Protein AF-A0A0Q8X5K1-F1 (afdb_monomer)

pLDDT: mean 83.52, std 14.46, range [39.22, 96.75]

Sequence (114 aa):
MLTSGLVSSWRDRLVAGIVVALFLVPAVILLAGPKPSRFGFQMYSGYGMVSASWEDRSGGRHEVELTDHVANDRAEVDWTETLPEQLCPRFPDAVEVQVRRTQPGTDQVRTVSC

Radius of gyration: 27.2 Å; Cα contacts (8 Å, |Δi|>4): 136; chains: 1; bounding box: 58×25×76 Å

Secondary structure (DSSP, 8-state):
---TTS--SHHHHHHHHHHHHHHHHHHHHHHHSPPPP--TTTS-SSS-EEEEEEEETTS-EEEE-GGGT-S---TTS-GGGTHHHHHGGG-TTEEEEEEEEEETTEEEEEEEE-

Mean predicted aligned error: 13.65 Å

Structure (mmCIF, N/CA/C/O backbone):
data_AF-A0A0Q8X5K1-F1
#
_entry.id   AF-A0A0Q8X5K1-F1
#
loop_
_atom_site.group_PDB
_atom_site.id
_atom_site.type_symbol
_atom_site.label_atom_id
_atom_site.label_alt_id
_atom_site.label_comp_id
_atom_site.label_asym_id
_atom_site.label_entity_id
_atom_site.label_seq_id
_atom_site.pdbx_PDB_ins_code
_atom_site.Cartn_x
_atom_site.Cartn_y
_atom_site.Cartn_z
_atom_site.occupancy
_atom_site.B_iso_or_equiv
_atom_site.auth_seq_id
_atom_site.auth_comp_id
_atom_site.auth_asym_id
_atom_site.auth_atom_id
_atom_site.pdbx_PDB_model_num
ATOM 1 N N . MET A 1 1 ? 42.494 -12.650 -37.383 1.00 39.22 1 MET A N 1
ATOM 2 C CA . MET A 1 1 ? 42.369 -11.645 -38.460 1.00 39.22 1 MET A CA 1
ATOM 3 C C . MET A 1 1 ? 40.885 -11.430 -38.704 1.00 39.22 1 MET A C 1
ATOM 5 O O . MET A 1 1 ? 40.233 -12.327 -39.216 1.00 39.22 1 MET A O 1
ATOM 9 N N . LEU A 1 2 ? 40.332 -10.320 -38.208 1.00 46.34 2 LEU A N 1
ATOM 10 C CA . LEU A 1 2 ? 38.917 -9.974 -38.374 1.00 46.34 2 LEU A CA 1
ATOM 11 C C . LEU A 1 2 ? 38.666 -9.640 -39.849 1.00 46.34 2 LEU A C 1
ATOM 13 O O . LEU A 1 2 ? 39.272 -8.722 -40.392 1.00 46.34 2 LEU A O 1
ATOM 17 N N . THR A 1 3 ? 37.823 -10.434 -40.501 1.00 47.91 3 THR A N 1
ATOM 18 C CA . THR A 1 3 ? 37.475 -10.345 -41.922 1.00 47.91 3 THR A CA 1
ATOM 19 C C . THR A 1 3 ? 36.810 -9.010 -42.256 1.00 47.91 3 THR A C 1
ATOM 21 O O . THR A 1 3 ? 35.640 -8.779 -41.950 1.00 47.91 3 THR A O 1
ATOM 24 N N . SER A 1 4 ? 37.563 -8.140 -42.926 1.00 55.53 4 SER A N 1
ATOM 25 C CA . SER A 1 4 ? 37.147 -6.854 -43.496 1.00 55.53 4 SER A CA 1
ATOM 26 C C . SER A 1 4 ? 36.242 -7.030 -44.728 1.00 55.53 4 SER A C 1
ATOM 28 O O . SER A 1 4 ? 36.606 -6.633 -45.829 1.00 55.53 4 SER A O 1
ATOM 30 N N . GLY A 1 5 ? 35.078 -7.670 -44.572 1.00 55.25 5 GLY A N 1
ATOM 31 C CA . GLY A 1 5 ? 34.185 -7.983 -45.701 1.00 55.25 5 GLY A CA 1
ATOM 32 C C . GLY A 1 5 ? 32.684 -7.907 -45.414 1.00 55.25 5 GLY A C 1
ATOM 33 O O . GLY A 1 5 ? 31.892 -8.301 -46.260 1.00 55.25 5 GLY A O 1
ATOM 34 N N . LEU A 1 6 ? 32.269 -7.423 -44.242 1.00 57.03 6 LEU A N 1
ATOM 35 C CA . LEU A 1 6 ? 30.884 -7.568 -43.768 1.00 57.03 6 LEU A CA 1
ATOM 36 C C . LEU A 1 6 ? 29.890 -6.505 -44.271 1.00 57.03 6 LEU A C 1
ATOM 38 O O . LEU A 1 6 ? 28.710 -6.599 -43.957 1.00 57.03 6 LEU A O 1
ATOM 42 N N . VAL A 1 7 ? 30.328 -5.500 -45.043 1.00 59.19 7 VAL A N 1
ATOM 43 C CA . VAL A 1 7 ? 29.453 -4.395 -45.484 1.00 59.19 7 VAL A CA 1
ATOM 44 C C . VAL A 1 7 ? 29.781 -3.941 -46.915 1.00 59.19 7 VAL A C 1
ATOM 46 O O . VAL A 1 7 ? 30.165 -2.793 -47.158 1.00 59.19 7 VAL A O 1
ATOM 49 N N . SER A 1 8 ? 29.700 -4.856 -47.883 1.00 70.00 8 SER A N 1
ATOM 50 C CA . SER A 1 8 ? 30.041 -4.542 -49.281 1.00 70.00 8 SER A CA 1
ATOM 51 C C . SER A 1 8 ? 28.840 -4.036 -50.087 1.00 70.00 8 SER A C 1
ATOM 53 O O . SER A 1 8 ? 29.012 -3.180 -50.956 1.00 70.00 8 SER A O 1
ATOM 55 N N . SER A 1 9 ? 27.620 -4.488 -49.772 1.00 81.00 9 SER A N 1
ATOM 56 C CA . SER A 1 9 ? 26.412 -4.100 -50.502 1.00 81.00 9 SER A CA 1
ATOM 57 C C . SER A 1 9 ? 25.620 -2.991 -49.801 1.00 81.00 9 SER A C 1
ATOM 59 O O . SER A 1 9 ? 25.686 -2.797 -48.585 1.00 81.00 9 SER A O 1
ATOM 61 N N . TRP A 1 10 ? 24.817 -2.253 -50.572 1.00 85.00 10 TRP A N 1
ATOM 62 C CA . TRP A 1 10 ? 23.909 -1.234 -50.032 1.00 85.00 10 TRP A CA 1
ATOM 63 C C . TRP A 1 10 ? 22.868 -1.827 -49.066 1.00 85.00 10 TRP A C 1
ATOM 65 O O . TRP A 1 10 ? 22.443 -1.152 -48.131 1.00 85.00 10 TRP A O 1
ATOM 75 N N . ARG A 1 11 ? 22.504 -3.103 -49.260 1.00 84.25 11 ARG A N 1
ATOM 76 C CA . ARG A 1 11 ? 21.586 -3.845 -48.388 1.00 84.25 11 ARG A CA 1
ATOM 77 C C . ARG A 1 11 ? 22.225 -4.114 -47.032 1.00 84.25 11 ARG A C 1
ATOM 79 O O . ARG A 1 11 ? 21.577 -3.883 -46.020 1.00 84.25 11 ARG A O 1
ATOM 86 N N . ASP A 1 12 ? 23.498 -4.501 -47.007 1.00 86.00 12 ASP A N 1
ATOM 87 C CA . ASP A 1 12 ? 24.223 -4.747 -45.752 1.00 86.00 12 ASP A CA 1
ATOM 88 C C . ASP A 1 12 ? 24.371 -3.457 -44.941 1.00 86.00 12 ASP A C 1
ATOM 90 O O . ASP A 1 12 ? 24.184 -3.456 -43.727 1.00 86.00 12 ASP A O 1
ATOM 94 N N . ARG A 1 13 ? 24.622 -2.329 -45.621 1.00 87.31 13 ARG A N 1
ATOM 95 C CA . ARG A 1 13 ? 24.656 -0.996 -44.992 1.00 87.3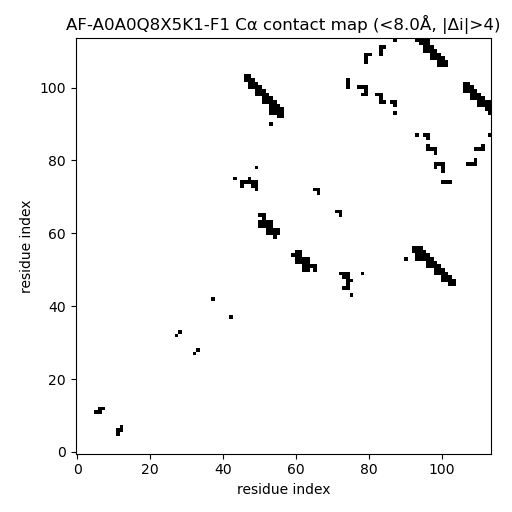1 13 ARG A CA 1
ATOM 96 C C . ARG A 1 13 ? 23.308 -0.621 -44.386 1.00 87.31 13 ARG A C 1
ATOM 98 O O . ARG A 1 13 ? 23.265 -0.105 -43.273 1.00 87.31 13 ARG A O 1
ATOM 105 N N . LEU A 1 14 ? 22.220 -0.888 -45.108 1.00 91.75 14 LEU A N 1
ATOM 106 C CA . LEU A 1 14 ? 20.864 -0.599 -44.649 1.00 91.75 14 LEU A CA 1
ATOM 107 C C . LEU A 1 14 ? 20.497 -1.461 -43.436 1.00 91.75 14 LEU A C 1
ATOM 109 O O . LEU A 1 14 ? 20.016 -0.932 -42.438 1.00 91.75 14 LEU A O 1
ATOM 113 N N . VAL A 1 15 ? 20.785 -2.764 -43.482 1.00 91.75 15 VAL A N 1
ATOM 114 C CA . VAL A 1 15 ? 20.540 -3.684 -42.361 1.00 91.75 15 VAL A CA 1
ATOM 115 C C . VAL A 1 15 ? 21.370 -3.290 -41.141 1.00 91.75 15 VAL A C 1
ATOM 117 O O . VAL A 1 15 ? 20.817 -3.172 -40.050 1.00 91.75 15 VAL A O 1
ATOM 120 N N . ALA A 1 16 ? 22.666 -3.014 -41.313 1.00 92.31 16 ALA A N 1
ATOM 121 C CA . A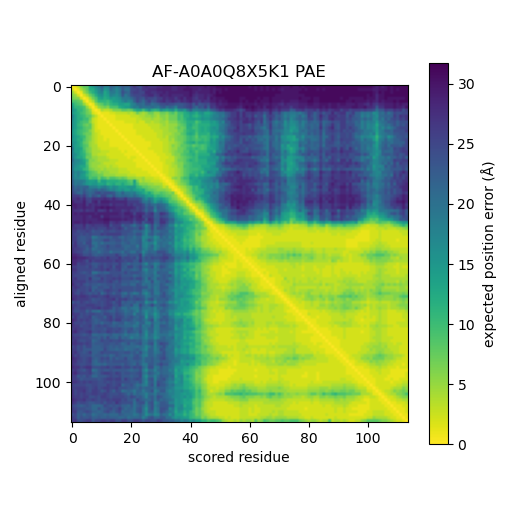LA A 1 16 ? 23.518 -2.544 -40.225 1.00 92.31 16 ALA A CA 1
ATOM 122 C C . ALA A 1 16 ? 22.991 -1.233 -39.617 1.00 92.31 16 ALA A C 1
ATOM 124 O O . ALA A 1 16 ? 22.942 -1.100 -38.397 1.00 92.31 16 ALA A O 1
ATOM 125 N N . GLY A 1 17 ? 22.526 -0.298 -40.452 1.00 94.19 17 GLY A N 1
ATOM 126 C CA . GLY A 1 17 ? 21.904 0.947 -40.004 1.00 94.19 17 GLY A CA 1
ATOM 127 C C . GLY A 1 17 ? 20.639 0.724 -39.172 1.00 94.19 17 GLY A C 1
ATOM 128 O O . GLY A 1 17 ? 20.494 1.343 -38.121 1.00 94.19 17 GLY A O 1
ATOM 129 N N . ILE A 1 18 ? 19.759 -0.192 -39.589 1.00 95.31 18 ILE A N 1
ATOM 130 C CA . ILE A 1 18 ? 18.552 -0.550 -38.824 1.00 95.31 18 ILE A CA 1
ATOM 131 C C . ILE A 1 18 ? 18.930 -1.171 -37.482 1.00 95.31 18 ILE A C 1
ATOM 133 O O . ILE A 1 18 ? 18.396 -0.764 -36.454 1.00 95.31 18 ILE A O 1
ATOM 137 N N . VAL A 1 19 ? 19.864 -2.126 -37.474 1.00 95.50 19 VAL A N 1
ATOM 138 C CA . VAL A 1 19 ? 20.319 -2.774 -36.238 1.00 95.50 19 VAL A CA 1
ATOM 139 C C . VAL A 1 19 ? 20.892 -1.737 -35.278 1.00 95.50 19 VAL A C 1
ATOM 141 O O . VAL A 1 19 ? 20.507 -1.715 -34.116 1.00 95.50 19 VAL A O 1
ATOM 144 N N . VAL A 1 20 ? 21.739 -0.824 -35.758 1.00 96.00 20 VAL A N 1
ATOM 145 C CA . VAL A 1 20 ? 22.257 0.275 -34.934 1.00 96.00 20 VAL A CA 1
ATOM 146 C C . VAL A 1 20 ? 21.116 1.152 -34.415 1.00 96.00 20 VAL A C 1
ATOM 148 O O . VAL A 1 20 ? 21.072 1.431 -33.220 1.00 96.00 20 VAL A O 1
ATOM 151 N N . ALA A 1 21 ? 20.163 1.542 -35.264 1.00 94.88 21 ALA A N 1
ATOM 152 C CA . ALA A 1 21 ? 19.036 2.383 -34.864 1.00 94.88 21 ALA A CA 1
ATOM 153 C C . ALA A 1 21 ? 18.152 1.729 -33.787 1.00 94.88 21 ALA A C 1
ATOM 155 O O . ALA A 1 21 ? 17.716 2.422 -32.869 1.00 94.88 21 ALA A O 1
ATOM 156 N N . LEU A 1 22 ? 17.944 0.408 -33.844 1.00 94.69 22 LEU A N 1
ATOM 157 C CA . LEU A 1 22 ? 17.157 -0.338 -32.854 1.00 94.69 22 LEU A CA 1
ATOM 158 C C . LEU A 1 22 ? 17.711 -0.220 -31.431 1.00 94.69 22 LEU A C 1
ATOM 160 O O . LEU A 1 22 ? 16.931 -0.225 -30.486 1.00 94.69 22 LEU A O 1
ATOM 164 N N . PHE A 1 23 ? 19.028 -0.091 -31.268 1.00 94.50 23 PHE A N 1
ATOM 165 C CA . PHE A 1 23 ? 19.651 0.082 -29.951 1.00 94.50 23 PHE A CA 1
ATOM 166 C C . PHE A 1 23 ? 19.919 1.549 -29.620 1.00 94.50 23 PHE A C 1
ATOM 168 O O . PHE A 1 23 ? 19.775 1.971 -28.472 1.00 94.50 23 PHE A O 1
ATOM 175 N N . LEU A 1 24 ? 20.286 2.341 -30.625 1.00 95.12 24 LEU A N 1
ATOM 176 C CA . LEU A 1 24 ? 20.689 3.728 -30.437 1.00 95.12 24 LEU A CA 1
ATOM 177 C C . LEU A 1 24 ? 19.488 4.625 -30.113 1.00 95.12 24 LEU A C 1
ATOM 179 O O . LEU A 1 24 ? 19.600 5.484 -29.243 1.00 95.12 24 LEU A O 1
ATOM 183 N N . VAL A 1 25 ? 18.322 4.392 -30.728 1.00 91.00 25 VAL A N 1
ATOM 184 C CA . VAL A 1 25 ? 17.108 5.177 -30.445 1.00 91.00 25 VAL A CA 1
ATOM 185 C C . VAL A 1 25 ? 16.628 4.990 -28.994 1.00 91.00 25 VAL A C 1
ATOM 187 O O . VAL A 1 25 ? 16.488 6.004 -28.306 1.00 91.00 25 VAL A O 1
ATOM 190 N N . PRO A 1 26 ? 16.444 3.763 -28.456 1.00 84.62 26 PRO A N 1
ATOM 191 C CA . PRO A 1 26 ? 16.099 3.582 -27.045 1.00 84.62 26 PRO A CA 1
ATOM 192 C C . PRO A 1 26 ? 17.152 4.137 -26.084 1.00 84.62 26 PRO A C 1
ATOM 194 O O . PRO A 1 26 ? 16.788 4.737 -25.078 1.00 8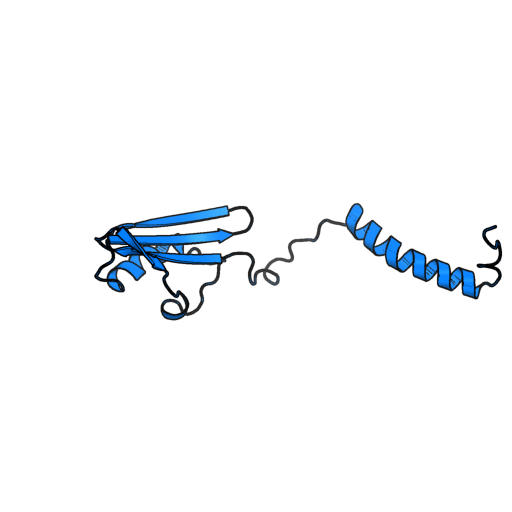4.62 26 PRO A O 1
ATOM 197 N N . ALA A 1 27 ? 18.446 3.988 -26.394 1.00 90.19 27 ALA A N 1
ATOM 198 C CA . ALA A 1 27 ? 19.519 4.523 -25.557 1.00 90.19 27 ALA A CA 1
ATOM 199 C C . ALA A 1 27 ? 19.473 6.057 -25.469 1.00 90.19 27 ALA A C 1
ATOM 201 O O . ALA A 1 27 ? 19.610 6.617 -24.383 1.00 90.19 27 ALA A O 1
ATOM 202 N N . VAL A 1 28 ? 19.225 6.743 -26.590 1.00 90.88 28 VAL A N 1
ATOM 203 C CA . VAL A 1 28 ? 19.071 8.206 -26.613 1.00 90.88 28 VAL A CA 1
ATOM 204 C C . VAL A 1 28 ? 17.829 8.639 -25.837 1.00 90.88 28 VAL A C 1
ATOM 206 O O . VAL A 1 28 ? 17.915 9.571 -25.043 1.00 90.88 28 VAL A O 1
ATOM 209 N N . ILE A 1 29 ? 16.695 7.953 -26.004 1.00 85.38 29 ILE A N 1
ATOM 210 C CA . ILE A 1 29 ? 15.474 8.249 -25.237 1.00 85.38 29 ILE A CA 1
ATOM 211 C C . ILE A 1 29 ? 15.712 8.040 -23.735 1.00 85.38 29 ILE A C 1
ATOM 213 O O . ILE A 1 29 ? 15.271 8.851 -22.928 1.00 85.38 29 ILE A O 1
ATOM 217 N N . LEU A 1 30 ? 16.441 6.994 -23.352 1.00 82.94 30 LEU A N 1
ATOM 218 C CA . LEU A 1 30 ? 16.723 6.686 -21.952 1.00 82.94 30 LEU A CA 1
ATOM 219 C C . LEU A 1 30 ? 17.682 7.698 -21.303 1.00 82.94 30 LEU A C 1
ATOM 221 O O . LEU A 1 30 ? 17.508 8.031 -20.134 1.00 82.94 30 LEU A O 1
ATOM 225 N N . LEU A 1 31 ? 18.684 8.186 -22.042 1.00 88.00 31 LEU A N 1
ATOM 226 C CA . LEU A 1 31 ? 19.731 9.067 -21.506 1.00 88.00 31 LEU A CA 1
ATOM 227 C C . LEU A 1 31 ? 19.423 10.563 -21.651 1.00 88.00 31 LEU A C 1
ATOM 229 O O . LEU A 1 31 ? 19.814 11.353 -20.795 1.00 88.00 31 LEU A O 1
ATOM 233 N N . ALA A 1 32 ? 18.761 10.958 -22.736 1.00 85.75 32 ALA A N 1
ATOM 234 C CA . ALA A 1 32 ? 18.530 12.355 -23.108 1.00 85.75 32 ALA A CA 1
ATOM 235 C C . ALA A 1 32 ? 17.060 12.665 -23.433 1.00 85.75 32 ALA A C 1
ATOM 237 O O . ALA A 1 32 ? 16.723 13.815 -23.717 1.00 85.75 32 ALA A O 1
ATOM 238 N N . GLY A 1 33 ? 16.179 11.662 -23.411 1.00 73.94 33 GLY A N 1
ATOM 239 C CA . GLY A 1 33 ? 14.751 11.873 -23.586 1.00 73.94 33 GLY A CA 1
ATOM 240 C C . GLY A 1 33 ? 14.121 12.590 -22.389 1.00 73.94 33 GLY A C 1
ATOM 241 O O . GLY A 1 33 ? 14.702 12.653 -21.299 1.00 73.94 33 GLY A O 1
ATOM 242 N N . PRO A 1 34 ? 12.911 13.145 -22.568 1.00 72.06 34 PRO A N 1
ATOM 243 C CA . PRO A 1 34 ? 12.148 13.670 -21.449 1.00 72.06 34 PRO A CA 1
ATOM 244 C C . PRO A 1 34 ? 11.964 12.554 -20.419 1.00 72.06 34 PRO A C 1
ATOM 246 O O . PRO A 1 34 ? 11.582 11.435 -20.771 1.00 72.06 34 PRO A O 1
ATOM 249 N N . LYS A 1 35 ? 12.224 12.854 -19.139 1.00 69.06 35 LYS A N 1
ATOM 250 C CA . LYS A 1 35 ? 11.860 11.940 -18.049 1.00 69.06 35 LYS A CA 1
ATOM 251 C C . LYS A 1 35 ? 10.398 11.533 -18.251 1.00 69.06 35 LYS A C 1
ATOM 253 O O . LYS A 1 35 ? 9.602 12.428 -18.551 1.00 69.06 35 LYS A O 1
ATOM 258 N N . PRO A 1 36 ? 10.050 10.239 -18.108 1.00 61.12 36 PRO A N 1
ATOM 259 C CA . PRO A 1 36 ? 8.693 9.767 -18.341 1.00 61.12 36 PRO A CA 1
ATOM 260 C C . PRO A 1 36 ? 7.723 10.684 -17.604 1.00 61.12 36 PRO A C 1
ATOM 262 O O . PRO A 1 36 ? 7.798 10.837 -16.380 1.00 61.12 36 PRO A O 1
ATOM 265 N N . SER A 1 37 ? 6.874 11.370 -18.370 1.00 61.62 37 SER A N 1
ATOM 266 C CA . SER A 1 37 ? 5.833 12.208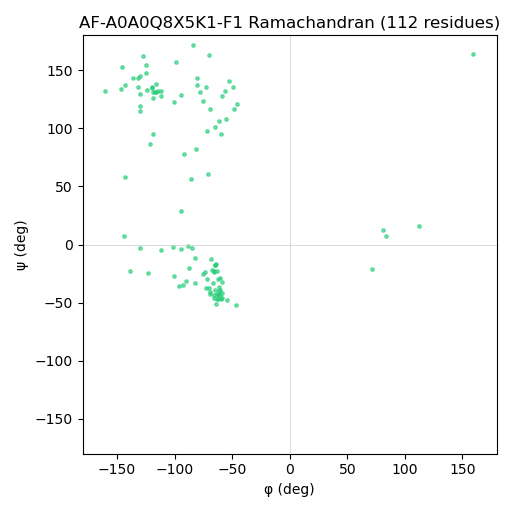 -17.800 1.00 61.62 37 SER A CA 1
ATOM 267 C C . SER A 1 37 ? 4.968 11.299 -16.949 1.00 61.62 37 SER A C 1
ATOM 269 O O . SER A 1 37 ? 4.524 10.253 -17.424 1.00 61.62 37 SER A O 1
ATOM 271 N N . ARG A 1 38 ? 4.739 11.678 -15.691 1.00 56.16 38 ARG A N 1
ATOM 272 C CA . ARG A 1 38 ? 3.724 11.033 -14.861 1.00 56.16 38 ARG A CA 1
ATOM 273 C C . ARG A 1 38 ? 2.397 11.235 -15.587 1.00 56.16 38 ARG A C 1
ATOM 275 O O . ARG A 1 38 ? 1.822 12.317 -15.508 1.00 56.16 38 ARG A O 1
ATOM 282 N N . PHE A 1 39 ? 1.974 10.252 -16.380 1.00 54.53 39 PHE A N 1
ATOM 283 C CA . PHE A 1 39 ? 0.681 10.281 -17.044 1.00 54.53 39 PHE A CA 1
ATOM 284 C C . PHE A 1 39 ? -0.361 10.240 -15.935 1.00 54.53 39 PHE A C 1
ATOM 286 O O . PHE A 1 39 ? -0.576 9.214 -15.287 1.00 54.53 39 PHE A O 1
ATOM 293 N N . GLY A 1 40 ? -0.908 11.418 -15.643 1.00 58.09 40 GLY A N 1
ATOM 294 C CA . GLY A 1 40 ? -1.897 11.611 -14.603 1.00 58.09 40 GLY A CA 1
ATOM 295 C C . GLY A 1 40 ? -3.057 10.642 -14.789 1.00 58.09 40 GLY A C 1
ATOM 296 O O . GLY A 1 40 ? -3.503 10.374 -15.904 1.00 58.09 40 GLY A O 1
ATOM 297 N N . PHE A 1 41 ? -3.542 10.135 -13.660 1.00 55.25 41 PHE A N 1
ATOM 298 C CA . PHE A 1 41 ? -4.839 9.480 -13.481 1.00 55.25 41 PHE A CA 1
ATOM 299 C C . PHE A 1 41 ? -5.031 8.073 -14.089 1.00 55.25 41 PHE A C 1
ATOM 301 O O . PHE A 1 41 ? -5.871 7.349 -13.572 1.00 55.25 41 PHE A O 1
ATOM 308 N N . GLN A 1 42 ? -4.258 7.626 -15.093 1.00 50.72 42 GLN A N 1
ATOM 309 C CA . GLN A 1 42 ? -4.417 6.274 -15.688 1.00 50.72 42 GLN A CA 1
ATOM 310 C C . GLN A 1 42 ? -3.273 5.277 -15.426 1.00 50.72 42 GLN A C 1
ATOM 312 O O . GLN A 1 42 ? -3.407 4.107 -15.767 1.00 50.72 42 GLN A O 1
ATOM 317 N N . MET A 1 43 ? -2.181 5.694 -14.777 1.00 51.16 43 MET A N 1
ATOM 318 C CA . MET A 1 43 ? -1.090 4.792 -14.356 1.00 51.16 43 MET A CA 1
ATOM 319 C C . MET A 1 43 ? -1.142 4.438 -12.850 1.00 51.16 43 MET A C 1
ATOM 321 O O . MET A 1 43 ? -0.326 3.660 -12.363 1.00 51.16 43 MET A O 1
ATOM 325 N N . TYR A 1 44 ? -2.108 4.999 -12.109 1.00 50.69 44 TYR A N 1
ATOM 326 C CA . TYR A 1 44 ? -2.332 4.799 -10.667 1.00 50.69 44 TYR A CA 1
ATOM 327 C C . TYR A 1 44 ? -3.194 3.562 -10.385 1.00 50.69 44 TYR A C 1
ATOM 329 O O . TYR A 1 44 ? -4.257 3.644 -9.778 1.00 50.69 44 TYR A O 1
ATOM 337 N N . SER A 1 45 ? -2.767 2.405 -10.874 1.00 51.34 45 SER A N 1
ATOM 338 C CA . SER A 1 45 ? -3.218 1.138 -10.309 1.00 51.34 45 SER A CA 1
ATOM 339 C C . SER A 1 45 ? -1.986 0.422 -9.779 1.00 51.34 45 SER A C 1
ATOM 341 O O . SER A 1 45 ? -1.275 -0.228 -10.544 1.00 51.34 45 SER A O 1
ATOM 343 N N . GLY A 1 46 ? -1.715 0.578 -8.482 1.00 54.75 46 GLY A N 1
ATOM 344 C CA . GLY A 1 46 ? -0.917 -0.411 -7.751 1.00 54.75 46 GLY A CA 1
ATOM 345 C C . GLY A 1 46 ? 0.468 0.001 -7.258 1.00 54.75 46 GLY A C 1
ATOM 346 O O . GLY A 1 46 ? 1.244 -0.877 -6.895 1.00 54.75 46 GLY A O 1
ATOM 347 N N . TYR A 1 47 ? 0.812 1.290 -7.194 1.00 63.56 47 TYR A N 1
ATOM 348 C CA . TYR A 1 47 ? 2.032 1.696 -6.482 1.00 63.56 47 TYR A CA 1
ATOM 349 C C . TYR A 1 47 ? 1.718 2.031 -5.023 1.00 63.56 47 TYR A C 1
ATOM 351 O O . TYR A 1 47 ? 1.621 3.193 -4.637 1.00 63.56 47 TYR A O 1
ATOM 359 N N . GLY A 1 48 ? 1.561 0.984 -4.220 1.00 74.81 48 GLY A N 1
ATOM 360 C CA . GLY A 1 48 ? 1.436 1.070 -2.771 1.00 74.81 48 GLY A CA 1
ATOM 361 C C . GLY A 1 48 ? 0.781 -0.169 -2.173 1.00 74.81 48 GLY A C 1
ATOM 362 O O . GLY A 1 48 ? 0.175 -0.955 -2.894 1.00 74.81 48 GLY A O 1
ATOM 363 N N . MET A 1 49 ? 0.921 -0.344 -0.863 1.00 86.69 49 MET A N 1
ATOM 364 C CA . MET A 1 49 ? 0.288 -1.428 -0.110 1.00 86.69 49 MET A CA 1
ATOM 365 C C . MET A 1 49 ? -0.416 -0.860 1.114 1.00 86.69 49 MET A C 1
ATOM 367 O O . MET A 1 49 ? 0.064 0.101 1.721 1.00 86.69 49 MET A O 1
ATOM 371 N N . VAL A 1 50 ? -1.543 -1.463 1.468 1.00 90.75 50 VAL A N 1
ATOM 372 C CA . VAL A 1 50 ? -2.257 -1.206 2.716 1.00 90.75 50 VAL A CA 1
ATOM 373 C C . VAL A 1 50 ? -2.282 -2.522 3.473 1.00 90.75 50 VAL A C 1
ATOM 375 O O . VAL A 1 50 ? -2.598 -3.557 2.898 1.00 90.75 50 VAL A O 1
ATOM 378 N N . SER A 1 51 ? -1.923 -2.491 4.747 1.00 93.44 51 SER A N 1
ATOM 379 C CA . SER A 1 51 ? -1.987 -3.652 5.630 1.00 93.44 51 SER A CA 1
ATOM 380 C C . SER A 1 51 ? -2.580 -3.225 6.960 1.00 93.44 51 SER A C 1
ATOM 382 O O . SER A 1 51 ? -2.277 -2.133 7.452 1.00 93.44 51 SER A O 1
ATOM 384 N N . ALA A 1 52 ? -3.383 -4.088 7.567 1.00 95.19 52 ALA A N 1
ATOM 385 C CA . ALA A 1 52 ? -3.881 -3.878 8.915 1.00 95.19 52 ALA A CA 1
ATOM 386 C C . ALA A 1 52 ? -3.529 -5.072 9.797 1.00 95.19 52 ALA A C 1
ATOM 388 O O . ALA A 1 52 ? -3.454 -6.211 9.344 1.00 95.19 52 ALA A O 1
ATOM 389 N N . SER A 1 53 ? -3.302 -4.794 11.070 1.00 96.25 53 SER A N 1
ATOM 390 C CA . SER A 1 53 ? -3.057 -5.804 12.089 1.00 96.25 53 SER A CA 1
ATOM 391 C C . SER A 1 53 ? -3.657 -5.344 13.403 1.00 96.25 53 SER A C 1
ATOM 393 O O . SER A 1 53 ? -3.735 -4.141 13.652 1.00 96.25 53 SER A O 1
ATOM 395 N N . TRP A 1 54 ? -4.026 -6.280 14.260 1.00 96.75 54 TRP A N 1
ATOM 396 C CA . TRP A 1 54 ? -4.466 -5.990 15.618 1.00 96.75 54 TRP A CA 1
ATOM 397 C C . TRP A 1 54 ? -3.637 -6.7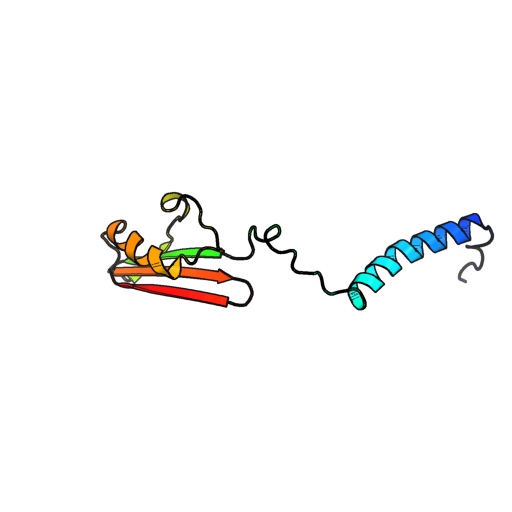75 16.627 1.00 96.75 54 TRP A C 1
ATOM 399 O O . TRP A 1 54 ? -3.044 -7.802 16.297 1.00 96.75 54 TRP A O 1
ATOM 409 N N . GLU A 1 55 ? -3.554 -6.261 17.844 1.00 96.62 55 GLU A N 1
ATOM 410 C CA . GLU A 1 55 ? -2.841 -6.881 18.954 1.00 96.62 55 GLU A CA 1
ATOM 411 C C . GLU A 1 55 ? -3.828 -7.282 20.047 1.00 96.62 55 GLU A C 1
ATOM 413 O O . GLU A 1 55 ? -4.700 -6.497 20.430 1.00 96.62 55 GLU A O 1
ATOM 418 N N . ASP A 1 56 ? -3.709 -8.517 20.525 1.00 94.06 56 ASP A N 1
ATOM 419 C CA . ASP A 1 56 ? -4.516 -9.047 21.618 1.00 94.06 56 ASP A CA 1
ATOM 420 C C . ASP A 1 56 ? -3.944 -8.679 23.001 1.00 94.06 56 ASP A C 1
ATOM 422 O O . ASP A 1 56 ? -2.822 -8.193 23.147 1.00 94.06 56 ASP A O 1
ATOM 426 N N . ARG A 1 57 ? -4.700 -8.962 24.068 1.00 92.31 57 ARG A N 1
ATOM 427 C CA . ARG A 1 57 ? -4.262 -8.696 25.457 1.00 92.31 57 ARG A CA 1
ATOM 428 C C . ARG A 1 57 ? -3.036 -9.497 25.904 1.00 92.31 57 ARG A C 1
ATOM 430 O O . ARG A 1 57 ? -2.448 -9.170 26.932 1.00 92.31 57 ARG A O 1
ATOM 437 N N . SER A 1 58 ? -2.689 -10.568 25.196 1.00 92.31 58 SER A N 1
ATOM 438 C CA . SER A 1 58 ? -1.491 -11.371 25.452 1.00 92.31 58 SER A CA 1
ATOM 439 C C . SER A 1 58 ? -0.256 -10.859 24.699 1.00 92.31 58 SER A C 1
ATOM 441 O O . SER A 1 58 ? 0.829 -11.411 24.879 1.00 92.31 58 SER A O 1
ATOM 443 N N . GLY A 1 59 ? -0.405 -9.791 23.903 1.00 91.62 59 GLY A N 1
ATOM 444 C CA . GLY A 1 59 ? 0.640 -9.233 23.043 1.00 91.62 59 GLY A CA 1
ATOM 445 C C . GLY A 1 59 ? 0.798 -9.979 21.715 1.00 91.62 59 GLY A C 1
ATOM 446 O O . GLY A 1 59 ? 1.795 -9.804 21.014 1.00 91.62 59 GLY A O 1
ATOM 447 N N . GLY A 1 60 ? -0.147 -10.856 21.369 1.00 94.19 60 GLY A N 1
ATOM 448 C CA . GLY A 1 60 ? -0.182 -11.547 20.088 1.00 94.19 60 GLY A CA 1
ATOM 449 C C . GLY A 1 60 ? -0.646 -10.602 18.987 1.00 94.19 60 GLY A C 1
ATOM 450 O O . GLY A 1 60 ? -1.730 -10.028 19.077 1.00 94.19 60 GLY A O 1
ATOM 451 N N . ARG A 1 61 ? 0.168 -10.440 17.938 1.00 94.56 61 ARG A N 1
ATOM 452 C CA . ARG A 1 61 ? -0.190 -9.647 16.756 1.00 94.56 61 ARG A CA 1
ATOM 453 C C . ARG A 1 61 ? -0.785 -10.540 15.673 1.00 94.56 61 ARG A C 1
ATOM 455 O O . ARG A 1 61 ? -0.169 -11.522 15.264 1.00 94.56 61 ARG A O 1
ATOM 462 N N . HIS A 1 62 ? -1.946 -10.139 15.177 1.00 94.75 62 HIS A N 1
ATOM 463 C CA . HIS A 1 62 ? -2.730 -10.843 14.170 1.00 94.75 62 HIS A CA 1
ATOM 464 C C . HIS A 1 62 ? -2.903 -9.955 12.944 1.00 94.75 62 HIS A C 1
ATOM 466 O O . HIS A 1 62 ? -3.198 -8.765 13.062 1.00 94.75 62 HIS A O 1
ATOM 472 N N . GLU A 1 63 ? -2.704 -10.522 11.760 1.00 94.56 63 GLU A N 1
ATOM 473 C CA . GLU A 1 63 ? -2.914 -9.814 10.499 1.00 94.56 63 GLU A CA 1
ATOM 474 C C . GLU A 1 63 ? -4.403 -9.797 10.135 1.00 94.56 63 GLU A C 1
ATOM 476 O O . GLU A 1 63 ? -5.137 -10.751 10.398 1.00 94.56 63 GLU A O 1
ATOM 481 N N . VAL A 1 64 ? -4.857 -8.685 9.560 1.00 93.75 64 VAL A N 1
ATOM 482 C CA . VAL A 1 64 ? -6.234 -8.504 9.102 1.00 93.75 64 VAL A CA 1
ATOM 483 C C . VAL A 1 64 ? -6.279 -8.703 7.598 1.00 93.75 64 VAL A C 1
ATOM 485 O O . VAL A 1 64 ? -5.654 -7.950 6.850 1.00 93.75 64 VAL A O 1
ATOM 488 N N . GLU A 1 65 ? -7.096 -9.652 7.155 1.00 91.50 65 GLU A N 1
ATOM 489 C CA . GLU A 1 65 ? -7.437 -9.802 5.745 1.00 91.50 65 GLU A CA 1
ATOM 490 C C . GLU A 1 65 ? -8.377 -8.657 5.334 1.00 91.50 65 GLU A C 1
ATOM 492 O O . GLU A 1 65 ? -9.577 -8.654 5.614 1.00 91.50 65 GLU A O 1
ATOM 497 N N . LEU A 1 66 ? -7.814 -7.613 4.722 1.00 88.19 66 LEU A N 1
ATOM 498 C CA . LEU A 1 66 ? -8.553 -6.391 4.390 1.00 88.19 66 LEU A CA 1
ATOM 499 C C . LEU A 1 66 ? -9.692 -6.646 3.403 1.00 88.19 66 LEU A C 1
ATOM 501 O O . LEU A 1 66 ? -10.711 -5.952 3.458 1.00 88.19 66 LEU A O 1
ATOM 505 N N . THR A 1 67 ? -9.549 -7.650 2.539 1.00 86.38 67 THR A N 1
ATOM 506 C CA . THR A 1 67 ? -10.557 -7.998 1.532 1.00 86.38 67 THR A CA 1
ATOM 507 C C . THR A 1 67 ? -11.893 -8.442 2.141 1.00 86.38 67 THR A C 1
ATOM 509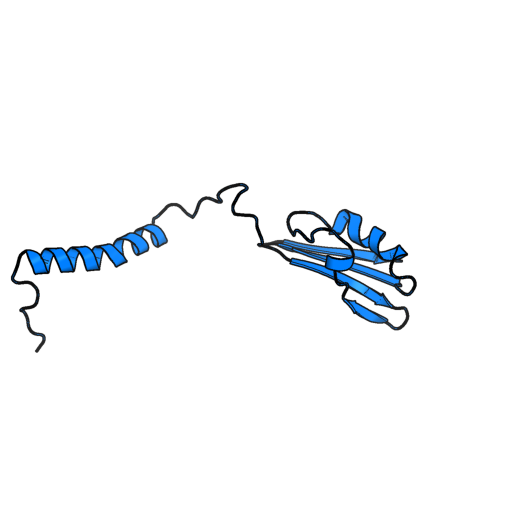 O O . THR A 1 67 ? -12.937 -8.237 1.520 1.00 86.38 67 THR A O 1
ATOM 512 N N . ASP A 1 68 ? -11.898 -8.917 3.390 1.00 87.75 68 ASP A N 1
ATOM 513 C CA . ASP A 1 68 ? -13.115 -9.280 4.133 1.00 87.75 68 ASP A CA 1
ATOM 514 C C . ASP A 1 68 ? -13.812 -8.070 4.787 1.00 87.75 68 ASP A C 1
ATOM 516 O O . ASP A 1 68 ? -14.938 -8.156 5.289 1.00 87.75 68 ASP A O 1
ATOM 520 N N . HIS A 1 69 ? -13.144 -6.917 4.811 1.00 86.25 69 HIS A N 1
ATOM 521 C CA . HIS A 1 69 ? -13.519 -5.771 5.637 1.00 86.25 69 HIS A CA 1
ATOM 522 C C . HIS A 1 69 ? -13.749 -4.479 4.863 1.00 86.25 69 HIS A C 1
ATOM 524 O O . HIS A 1 69 ? -14.481 -3.608 5.356 1.00 86.25 69 HIS A O 1
ATOM 530 N N . VAL A 1 70 ? -13.147 -4.353 3.682 1.00 85.81 70 VAL A N 1
ATOM 531 C CA . VAL A 1 70 ? -13.326 -3.234 2.760 1.00 85.81 70 VAL A CA 1
ATOM 532 C C . VAL A 1 70 ? -13.590 -3.765 1.356 1.00 85.81 70 VAL A C 1
ATOM 534 O O . VAL A 1 70 ? -13.014 -4.755 0.927 1.00 85.81 70 VAL A O 1
ATOM 537 N N . ALA A 1 71 ? -14.454 -3.082 0.603 1.00 83.50 71 ALA A N 1
ATOM 538 C CA . ALA A 1 71 ? -14.776 -3.495 -0.765 1.00 83.50 71 ALA A CA 1
ATOM 539 C C . ALA A 1 71 ? -13.572 -3.391 -1.723 1.00 83.50 71 ALA A C 1
ATOM 541 O O . ALA A 1 71 ? -13.572 -4.005 -2.789 1.00 83.50 71 ALA A O 1
ATOM 542 N N . ASN A 1 72 ? -12.588 -2.551 -1.388 1.00 80.75 72 ASN A N 1
ATOM 543 C CA . ASN A 1 72 ? -11.355 -2.378 -2.143 1.00 80.75 72 ASN A CA 1
ATOM 544 C C . ASN A 1 72 ? -10.292 -1.728 -1.244 1.00 80.75 72 ASN A C 1
ATOM 546 O O . ASN A 1 72 ? -10.576 -0.713 -0.617 1.00 80.75 72 ASN A O 1
ATOM 550 N N . ASP A 1 73 ? -9.081 -2.266 -1.222 1.00 83.88 73 ASP A N 1
ATOM 551 C CA . ASP A 1 73 ? -7.936 -1.873 -0.389 1.00 83.88 73 ASP A CA 1
ATOM 552 C C . ASP A 1 73 ? -6.986 -0.880 -1.090 1.00 83.88 73 ASP A C 1
ATOM 554 O O . ASP A 1 73 ? -5.788 -0.814 -0.818 1.00 83.88 73 ASP A O 1
ATOM 558 N N . ARG A 1 74 ? -7.532 -0.063 -1.998 1.00 82.81 74 ARG A N 1
ATOM 559 C CA . ARG A 1 74 ? -6.790 0.917 -2.810 1.00 82.81 74 ARG A CA 1
ATOM 560 C C . ARG A 1 74 ? -5.797 1.740 -1.996 1.00 82.81 74 ARG A C 1
ATOM 562 O O . ARG A 1 74 ? -6.201 2.519 -1.132 1.00 82.81 74 ARG A O 1
ATOM 569 N N . ALA A 1 75 ? -4.518 1.666 -2.356 1.00 82.00 75 ALA A N 1
ATOM 570 C CA . ALA A 1 75 ? -3.458 2.430 -1.706 1.00 82.00 75 ALA A CA 1
ATOM 571 C C . ALA A 1 75 ? -3.590 3.951 -1.902 1.00 82.00 75 ALA A C 1
ATOM 573 O O . ALA A 1 75 ? -2.976 4.717 -1.160 1.00 82.00 75 ALA A O 1
ATOM 574 N N . GLU A 1 76 ? -4.368 4.431 -2.875 1.00 79.06 76 GLU A N 1
ATOM 575 C CA . GLU A 1 76 ? -4.600 5.863 -3.100 1.00 79.06 76 GLU A CA 1
ATOM 576 C C . GLU A 1 76 ? -5.535 6.486 -2.054 1.00 79.06 76 GLU A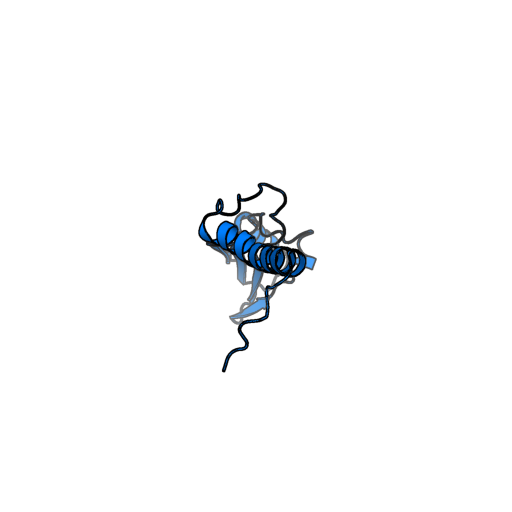 C 1
ATOM 578 O O . GLU A 1 76 ? -5.445 7.687 -1.800 1.00 79.06 76 GLU A O 1
ATOM 583 N N . VAL A 1 77 ? -6.382 5.681 -1.408 1.00 84.69 77 VAL A N 1
ATOM 584 C CA . VAL A 1 77 ? -7.251 6.122 -0.311 1.00 84.69 77 VAL A CA 1
ATOM 585 C C . VAL A 1 77 ? -6.442 6.164 0.983 1.00 84.69 77 VAL A C 1
ATOM 587 O O . VAL A 1 77 ? -5.631 5.276 1.254 1.00 84.69 77 VAL A O 1
ATOM 590 N N . ASP A 1 78 ? -6.635 7.212 1.784 1.00 87.88 78 ASP A N 1
ATOM 591 C CA . ASP A 1 78 ? -6.008 7.296 3.100 1.00 87.88 78 ASP A CA 1
ATOM 592 C C . ASP A 1 78 ? -6.794 6.488 4.139 1.00 87.88 78 ASP A C 1
ATOM 594 O O . ASP A 1 78 ? -7.619 6.996 4.896 1.00 87.88 78 ASP A O 1
ATOM 598 N N . TRP A 1 79 ? -6.539 5.183 4.160 1.00 89.44 79 TRP A N 1
ATOM 599 C CA . TRP A 1 79 ? -7.153 4.279 5.129 1.00 89.44 79 TRP A CA 1
ATOM 600 C C . TRP A 1 79 ? -6.690 4.533 6.560 1.00 89.44 79 TRP A C 1
ATOM 602 O O . TRP A 1 79 ? -7.404 4.179 7.496 1.00 89.44 79 TRP A O 1
ATOM 612 N N . THR A 1 80 ? -5.533 5.172 6.756 1.00 91.44 80 THR A N 1
ATOM 613 C CA . THR A 1 80 ? -5.029 5.448 8.104 1.00 91.44 80 THR A CA 1
ATOM 614 C C . THR A 1 80 ? -5.938 6.426 8.852 1.00 91.44 80 THR A C 1
ATOM 616 O O . THR A 1 80 ? -6.004 6.381 10.078 1.00 91.44 80 THR A O 1
ATOM 619 N N . GLU A 1 81 ? -6.714 7.255 8.143 1.00 91.25 81 GLU A N 1
ATOM 620 C CA . GLU A 1 81 ? -7.615 8.238 8.750 1.00 91.25 81 GLU A CA 1
ATOM 621 C C . GLU A 1 81 ? -8.865 7.646 9.417 1.00 91.25 81 GLU A C 1
ATOM 623 O O . GLU A 1 81 ? -9.379 8.242 10.365 1.00 91.25 81 GLU A O 1
ATOM 628 N N . THR A 1 82 ? -9.374 6.509 8.940 1.00 88.75 82 THR A N 1
ATOM 629 C CA . THR A 1 82 ? -10.705 6.020 9.359 1.00 88.75 82 THR A CA 1
ATOM 630 C C . THR A 1 82 ? -10.787 4.524 9.615 1.00 88.75 82 THR A C 1
ATOM 632 O O . THR A 1 82 ? -11.683 4.074 10.330 1.00 88.75 82 THR A O 1
ATOM 635 N N . LEU A 1 83 ? -9.890 3.732 9.027 1.00 91.50 83 LEU A N 1
ATOM 636 C CA . LEU A 1 83 ? -9.941 2.281 9.131 1.00 91.50 83 LEU A CA 1
ATOM 637 C C . LEU A 1 83 ? -9.624 1.761 10.548 1.00 91.50 83 LEU A C 1
ATOM 639 O O . LEU A 1 83 ? -10.344 0.862 10.981 1.00 91.50 83 LEU A O 1
ATOM 643 N N . PRO A 1 84 ? -8.637 2.297 11.303 1.00 92.81 84 PRO A N 1
ATOM 644 C CA . PRO A 1 84 ? -8.332 1.800 12.648 1.00 92.81 84 PRO A CA 1
ATOM 645 C C . PRO A 1 84 ? -9.552 1.797 13.582 1.00 92.81 84 PRO A C 1
ATOM 647 O O . PRO A 1 84 ? -9.867 0.776 14.190 1.00 92.81 84 PRO A O 1
ATOM 650 N N . GLU A 1 85 ? -10.296 2.905 13.631 1.00 92.50 85 GLU A N 1
ATOM 651 C CA . GLU A 1 85 ? -11.486 3.046 14.477 1.00 92.50 85 GLU A CA 1
ATOM 652 C C . GLU A 1 85 ? -12.632 2.126 14.038 1.00 92.50 85 GLU A C 1
ATOM 654 O O . GLU A 1 85 ? -13.404 1.650 14.869 1.00 92.50 85 GLU A O 1
ATOM 659 N N . GLN A 1 86 ? -12.755 1.860 12.734 1.00 91.62 86 GLN A N 1
ATOM 660 C CA . GLN A 1 86 ? -13.783 0.964 12.195 1.00 91.62 86 GLN A CA 1
ATOM 661 C C . GLN A 1 86 ? -13.477 -0.517 12.440 1.00 91.62 86 GLN A C 1
ATOM 663 O O . GLN A 1 86 ? -14.403 -1.332 12.474 1.00 91.62 86 GLN A O 1
ATOM 668 N N . LEU A 1 87 ? -12.200 -0.874 12.595 1.00 92.38 87 LEU A N 1
ATOM 669 C CA . LEU A 1 87 ? -11.770 -2.245 12.857 1.00 92.38 87 LEU A CA 1
ATOM 670 C C . LEU A 1 87 ? -11.890 -2.625 14.340 1.00 92.38 87 LEU A C 1
ATOM 672 O O . LEU A 1 87 ? -12.257 -3.764 14.612 1.00 92.38 87 LEU A O 1
ATOM 676 N N . CYS A 1 88 ? -11.687 -1.700 15.290 1.00 91.69 88 CYS A N 1
ATOM 677 C CA . CYS A 1 88 ? -11.852 -1.975 16.730 1.00 91.69 88 CYS A CA 1
ATOM 678 C C . CYS A 1 88 ? -13.151 -2.732 17.095 1.00 91.69 88 CYS A C 1
ATOM 680 O O . CYS A 1 88 ? -13.069 -3.786 17.722 1.00 91.69 88 CYS A O 1
ATOM 682 N N . PRO A 1 89 ? -14.360 -2.298 16.680 1.00 91.94 89 PRO A N 1
ATOM 683 C CA . PRO A 1 89 ? -15.593 -3.011 17.030 1.00 91.94 89 PRO A CA 1
ATOM 684 C C . PRO A 1 89 ? -15.736 -4.387 16.358 1.00 91.94 89 PRO A C 1
ATOM 686 O O . PRO A 1 89 ? -16.623 -5.152 16.736 1.00 91.94 89 PRO A O 1
ATOM 689 N N . ARG A 1 90 ? -14.906 -4.713 15.357 1.00 91.06 90 ARG A N 1
ATOM 690 C CA . ARG A 1 90 ? -14.909 -6.019 14.674 1.00 91.06 90 ARG A CA 1
ATOM 691 C C . ARG A 1 90 ? -14.028 -7.052 15.377 1.00 91.06 90 ARG A C 1
ATOM 693 O O . ARG A 1 90 ? -14.249 -8.244 15.183 1.00 91.06 90 ARG A O 1
ATOM 700 N N . PHE A 1 91 ? -13.084 -6.608 16.207 1.00 91.81 91 PHE A N 1
ATOM 701 C CA . PHE A 1 91 ? -12.150 -7.463 16.938 1.00 91.81 91 PHE A CA 1
ATOM 702 C C . PHE A 1 91 ? -12.293 -7.225 18.450 1.00 91.81 91 PHE A C 1
ATOM 704 O O . PHE A 1 91 ? -11.560 -6.421 19.017 1.00 91.81 91 PHE A O 1
ATOM 711 N N . PRO A 1 92 ? -13.224 -7.914 19.137 1.00 88.88 92 PRO A N 1
ATOM 712 C CA . PRO A 1 92 ? -13.523 -7.658 20.553 1.00 88.88 92 PRO A CA 1
ATOM 713 C C . PRO A 1 92 ? -12.364 -7.976 21.515 1.00 88.88 92 PRO A C 1
ATOM 715 O O . PRO A 1 92 ? -12.360 -7.509 22.655 1.00 88.88 92 PRO A O 1
ATOM 718 N N . ASP A 1 93 ? -11.388 -8.767 21.065 1.00 91.44 93 ASP A N 1
ATOM 719 C CA . ASP A 1 93 ? -10.186 -9.109 21.830 1.00 91.44 93 ASP A CA 1
ATOM 720 C C . ASP A 1 93 ? -8.988 -8.198 21.521 1.00 91.44 93 ASP A C 1
ATOM 722 O O . ASP A 1 93 ? -7.948 -8.323 22.176 1.00 91.44 93 ASP A O 1
ATOM 726 N N . ALA A 1 94 ? -9.125 -7.276 20.561 1.00 92.19 94 ALA A N 1
ATOM 727 C CA . ALA A 1 94 ? -8.083 -6.317 20.230 1.00 92.19 94 ALA A CA 1
ATOM 728 C C . ALA A 1 94 ? -7.951 -5.249 21.322 1.00 92.19 94 ALA A C 1
ATOM 730 O O . ALA A 1 94 ? -8.941 -4.699 21.795 1.00 92.19 94 ALA A O 1
ATOM 731 N N . VAL A 1 95 ? -6.710 -4.952 21.696 1.00 95.38 95 VAL A N 1
ATOM 732 C CA . VAL A 1 95 ? -6.320 -3.807 22.541 1.00 95.38 95 VAL A CA 1
ATOM 733 C C . VAL A 1 95 ? -5.773 -2.677 21.678 1.00 95.38 95 VAL A C 1
ATOM 735 O O . VAL A 1 95 ? -5.839 -1.499 22.019 1.00 95.38 95 VAL A O 1
ATOM 738 N N . GLU A 1 96 ? -5.213 -3.032 20.528 1.00 95.38 96 GLU A N 1
ATOM 739 C CA . GLU A 1 96 ? -4.624 -2.087 19.602 1.00 95.38 96 GLU A CA 1
ATOM 740 C C . GLU A 1 96 ? -4.903 -2.535 18.170 1.00 95.38 96 GLU A C 1
ATOM 742 O O . GLU A 1 96 ? -4.772 -3.713 17.840 1.00 95.38 96 GLU A O 1
ATOM 747 N N . VAL A 1 97 ? -5.268 -1.590 17.307 1.00 96.06 97 VAL A N 1
ATOM 748 C CA . VAL A 1 97 ? -5.338 -1.788 15.860 1.00 96.06 97 VAL A CA 1
ATOM 749 C C . VAL A 1 97 ? -4.343 -0.855 15.195 1.00 96.06 97 VAL A C 1
ATOM 751 O O . VAL A 1 97 ? -4.333 0.352 15.435 1.00 96.06 97 VAL A O 1
ATOM 754 N N . GLN A 1 98 ? -3.542 -1.414 14.298 1.00 96.31 98 GLN A N 1
ATOM 755 C CA . GLN A 1 98 ? -2.600 -0.695 13.462 1.00 96.31 98 GLN A CA 1
ATOM 756 C C . GLN A 1 98 ? -2.990 -0.835 11.993 1.00 96.31 98 GLN A C 1
ATOM 758 O O . GLN A 1 98 ? -3.187 -1.938 11.487 1.00 9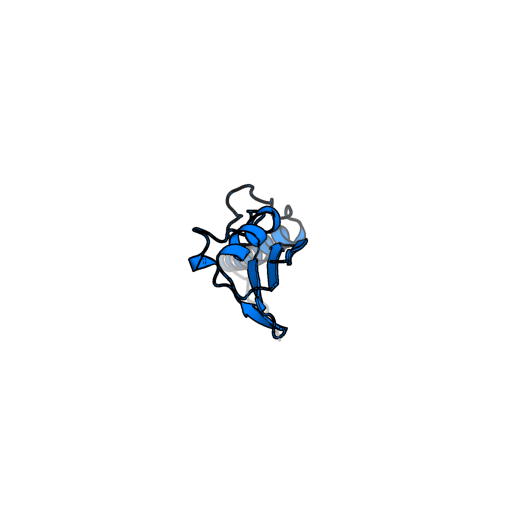6.31 98 GLN A O 1
ATOM 763 N N . VAL A 1 99 ? -3.031 0.293 11.290 1.00 95.25 99 VAL A N 1
ATOM 764 C CA . VAL A 1 99 ? -3.167 0.354 9.835 1.00 95.25 99 VAL A CA 1
ATOM 765 C C . VAL A 1 99 ? -1.930 1.036 9.278 1.00 95.25 99 VAL A C 1
ATOM 767 O O . VAL A 1 99 ? -1.568 2.142 9.688 1.00 95.25 99 VAL A O 1
ATOM 770 N N . ARG A 1 100 ? -1.277 0.370 8.330 1.00 94.12 100 ARG A N 1
ATOM 771 C CA . ARG A 1 100 ? -0.106 0.871 7.619 1.00 94.12 100 ARG A CA 1
ATOM 772 C C . ARG A 1 100 ? -0.427 1.023 6.147 1.00 94.12 100 ARG A C 1
ATOM 774 O O . ARG A 1 100 ? -1.043 0.156 5.534 1.00 94.12 100 ARG A O 1
ATOM 781 N N . ARG A 1 101 ? 0.036 2.128 5.583 1.00 90.88 101 ARG A N 1
ATOM 782 C CA . ARG A 1 101 ? -0.078 2.462 4.174 1.00 90.88 101 ARG A CA 1
ATOM 783 C C . ARG A 1 101 ? 1.289 2.874 3.664 1.00 90.88 101 ARG A C 1
ATOM 785 O O . ARG A 1 101 ? 1.851 3.875 4.100 1.00 90.88 101 ARG A O 1
ATOM 792 N N . THR A 1 102 ? 1.791 2.135 2.690 1.00 89.31 102 THR A N 1
ATOM 793 C CA . THR A 1 102 ? 3.080 2.406 2.061 1.00 89.31 102 THR A CA 1
ATOM 794 C C . THR A 1 102 ? 2.860 2.849 0.620 1.00 89.31 102 THR A C 1
ATOM 796 O O . THR A 1 102 ? 2.196 2.167 -0.154 1.00 89.31 102 THR A O 1
ATOM 799 N N . GLN A 1 103 ? 3.439 3.987 0.249 1.00 84.31 103 GLN A N 1
ATOM 800 C CA . GLN A 1 103 ? 3.473 4.549 -1.100 1.00 84.31 103 GLN A CA 1
ATOM 801 C C . GLN A 1 103 ? 4.921 4.874 -1.505 1.00 84.31 103 GLN A C 1
ATOM 803 O O . GLN A 1 103 ? 5.796 4.996 -0.644 1.00 84.31 103 GLN A O 1
ATOM 808 N N . PRO A 1 104 ? 5.225 5.052 -2.804 1.00 78.44 104 PRO A N 1
ATOM 809 C CA . PRO A 1 104 ? 6.552 5.481 -3.234 1.00 78.44 104 PRO A CA 1
ATOM 810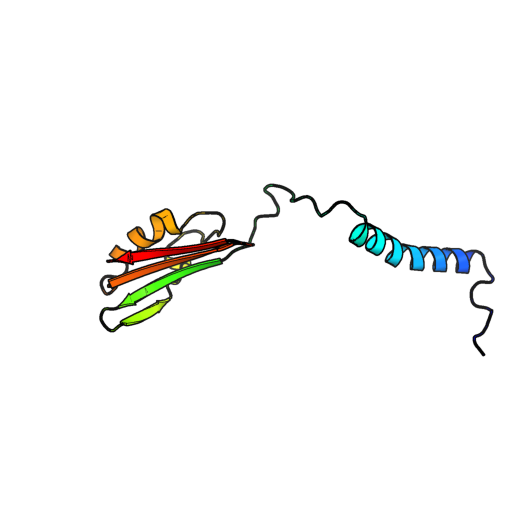 C C . PRO A 1 104 ? 6.979 6.792 -2.558 1.00 78.44 104 PRO A C 1
ATOM 812 O O . PRO A 1 104 ? 6.477 7.867 -2.878 1.00 78.44 104 PRO A O 1
ATOM 815 N N . GLY A 1 105 ? 7.936 6.698 -1.633 1.00 79.88 105 GLY A N 1
ATOM 816 C CA . GLY A 1 105 ? 8.471 7.842 -0.893 1.00 79.88 105 GLY A CA 1
ATOM 817 C C . GLY A 1 105 ? 7.663 8.264 0.337 1.00 79.88 105 GLY A C 1
ATOM 818 O O . GLY A 1 105 ? 7.972 9.300 0.921 1.00 79.88 105 GLY A O 1
ATOM 819 N N . THR A 1 106 ? 6.642 7.509 0.754 1.00 83.50 106 THR A N 1
ATOM 820 C CA . THR A 1 106 ? 5.868 7.812 1.968 1.00 83.50 106 THR A CA 1
ATOM 821 C C . THR A 1 106 ? 5.404 6.526 2.645 1.00 83.50 106 THR A C 1
ATOM 823 O O . THR A 1 106 ? 4.883 5.629 1.994 1.00 83.50 106 THR A O 1
ATOM 826 N N . ASP A 1 107 ? 5.575 6.440 3.960 1.00 90.50 107 ASP A N 1
ATOM 827 C CA . ASP A 1 107 ? 5.095 5.327 4.776 1.00 90.50 107 ASP A CA 1
ATOM 828 C C . ASP A 1 107 ? 4.323 5.908 5.958 1.00 90.50 107 ASP A C 1
ATOM 830 O O . ASP A 1 107 ? 4.872 6.665 6.758 1.00 90.50 107 ASP A O 1
ATOM 834 N N . GLN A 1 108 ? 3.025 5.631 5.998 1.00 92.81 108 GLN A N 1
ATOM 835 C CA . GLN A 1 108 ? 2.099 6.145 6.997 1.00 92.81 108 GLN A CA 1
ATOM 836 C C . GLN A 1 108 ? 1.637 4.988 7.866 1.00 92.81 108 GLN A C 1
ATOM 838 O O . GLN A 1 108 ? 1.221 3.944 7.365 1.00 92.81 108 GLN A O 1
ATOM 843 N N . VAL A 1 109 ? 1.688 5.184 9.176 1.00 94.94 109 VAL A N 1
ATOM 844 C CA . VAL A 1 109 ? 1.193 4.220 10.152 1.00 94.94 109 VAL A CA 1
ATOM 845 C C . VAL A 1 109 ? 0.293 4.973 11.106 1.00 94.94 109 VAL A C 1
ATOM 847 O O . VAL A 1 109 ? 0.698 5.996 11.660 1.00 94.94 109 VAL A O 1
ATOM 850 N N . ARG A 1 110 ? -0.912 4.452 11.315 1.00 95.38 110 ARG A N 1
ATOM 851 C CA . ARG A 1 110 ? -1.776 4.897 12.397 1.00 95.38 110 ARG A CA 1
ATOM 852 C C . ARG A 1 110 ? -2.155 3.721 13.267 1.00 95.38 110 ARG A C 1
ATOM 854 O O . ARG A 1 110 ? -2.560 2.671 12.779 1.00 95.38 110 ARG A O 1
ATOM 861 N N . THR A 1 111 ? -2.025 3.955 14.560 1.00 95.19 111 THR A N 1
ATOM 862 C CA . THR A 1 111 ? -2.362 3.019 15.614 1.00 95.19 111 THR A CA 1
ATOM 863 C C . THR A 1 111 ? -3.440 3.647 16.486 1.00 95.19 111 THR A C 1
ATOM 865 O O . THR A 1 111 ? -3.348 4.832 16.818 1.00 95.19 111 THR A O 1
ATOM 868 N N . VAL A 1 112 ? -4.458 2.869 16.839 1.00 95.12 112 VAL A N 1
ATOM 869 C CA . VAL A 1 112 ? -5.541 3.272 17.738 1.00 95.12 112 VAL A CA 1
ATOM 870 C C . VAL A 1 112 ? -5.738 2.189 18.786 1.00 95.12 112 VAL A C 1
ATOM 872 O O . VAL A 1 112 ? -5.758 1.004 18.461 1.00 95.12 112 VAL A O 1
ATOM 875 N N . SER A 1 113 ? -5.881 2.610 20.040 1.00 94.06 113 SER A N 1
ATOM 876 C CA . SER A 1 113 ? -6.266 1.717 21.127 1.00 94.06 113 SER A CA 1
ATOM 877 C C . SER A 1 113 ? -7.763 1.441 21.072 1.00 94.06 113 SER A C 1
ATOM 879 O O . SER A 1 113 ? -8.565 2.375 20.962 1.00 94.06 113 SER A O 1
ATOM 881 N N . CYS A 1 114 ? -8.098 0.161 21.164 1.00 88.06 114 CYS A N 1
ATOM 882 C CA . CYS A 1 114 ? -9.434 -0.333 21.440 1.00 88.06 114 CYS A CA 1
ATOM 883 C C . CYS A 1 114 ? -9.522 -0.624 22.961 1.00 88.06 114 CYS A C 1
ATOM 885 O O . CYS A 1 114 ? -10.627 -0.458 23.509 1.00 88.06 114 CYS A O 1
#

Foldseek 3Di:
DPDPPQQPDPVSVVVVVVVCCVPVVVVCCVPPNDDPPPPPDPVQDDQKFKWKWFAFPVRDIGTDPCVVPDVDRRLVDPCLVPVQVVCCVVCVRGQKMKMWMDGVVDIDIHMDGD

Solvent-accessible surface area (backbone atoms only — not comparable to full-atom values): 7002 Å² total; per-residue (Å²): 132,86,78,91,68,84,64,83,49,75,64,44,49,50,52,52,49,50,58,49,45,69,54,50,53,58,50,46,44,74,76,71,38,79,72,82,71,82,62,77,89,77,69,81,77,74,78,42,46,60,51,39,33,34,26,34,87,86,70,52,76,43,80,50,70,55,78,85,76,39,100,69,76,58,55,89,54,74,51,57,81,56,46,34,73,65,46,40,83,75,39,86,64,35,46,32,25,37,25,37,40,39,39,91,94,45,77,48,76,33,73,41,78,87

Nearest PDB structures (foldseek):
  8cn9-assembly3_O  TM=3.830E-01  e=8.831E-02  Homo sapiens
  1boy-assembly1_A  TM=4.458E-01  e=4.622E-01  Homo sapiens
  5gks-assembly1_B  TM=4.040E-01  e=6.875E-01  Homo sapiens
  8qz9-assembly1_L  TM=2.973E-01  e=4.326E-01  Homo sapiens
  1wib-assembly1_A  TM=2.918E-01  e=7.453E+00  Mus musculus